Protein AF-A0A562XE82-F1 (afdb_monomer_lite)

pLDDT: mean 90.04, std 4.89, range [70.19, 95.75]

Foldseek 3Di:
DVVLVVVLVVLVVVLVVLVVQLVVLVVLLVVLVVVCVVCVVDDDPSVVVSVVSNVVSVVSNVVSVVVNVVSVVVSVVSVVVVVD

Radius of gyration: 18.72 Å; chains: 1; bounding box: 38×14×58 Å

Organism: Campylobacter hyointestinalis (NCBI:txid198)

Structure (mmCIF, N/CA/C/O backbone):
data_AF-A0A562XE82-F1
#
_entry.id   AF-A0A562XE82-F1
#
loop_
_atom_site.group_PDB
_atom_site.id
_atom_site.type_symbol
_atom_site.label_atom_id
_atom_site.label_alt_id
_atom_site.label_comp_id
_atom_site.label_asym_id
_atom_site.label_entity_id
_atom_site.label_seq_id
_atom_site.pdbx_PDB_ins_code
_atom_site.Cartn_x
_atom_site.Cartn_y
_atom_site.Cartn_z
_atom_site.occupancy
_atom_site.B_iso_or_equiv
_atom_site.auth_seq_id
_atom_site.auth_comp_id
_atom_site.auth_asym_id
_atom_site.auth_atom_id
_atom_site.pdbx_PDB_model_num
ATOM 1 N N . MET A 1 1 ? -12.348 -0.754 29.827 1.00 70.19 1 MET A N 1
ATOM 2 C CA . MET A 1 1 ? -12.302 0.482 29.013 1.00 70.19 1 MET A CA 1
ATOM 3 C C . MET A 1 1 ? -10.891 0.928 28.630 1.00 70.19 1 MET A C 1
ATOM 5 O O . MET A 1 1 ? -10.631 1.060 27.444 1.00 70.19 1 MET A O 1
ATOM 9 N N . GLU A 1 2 ? -9.958 1.127 29.567 1.00 81.56 2 GLU A N 1
ATOM 10 C CA . GLU A 1 2 ? -8.617 1.675 29.255 1.00 81.56 2 GLU A CA 1
ATOM 11 C C . GLU A 1 2 ? -7.778 0.776 28.320 1.00 81.56 2 GLU A C 1
ATOM 13 O O . GLU A 1 2 ? -7.191 1.249 27.349 1.00 81.56 2 GLU A O 1
ATOM 18 N N . LYS A 1 3 ? -7.841 -0.550 28.515 1.00 85.75 3 LYS A N 1
ATOM 19 C CA . LYS A 1 3 ? -7.213 -1.540 27.618 1.00 85.75 3 LYS A CA 1
ATOM 20 C C . LYS A 1 3 ? -7.757 -1.504 26.180 1.00 85.75 3 LYS A C 1
ATOM 22 O O . LYS A 1 3 ? -6.996 -1.716 25.242 1.00 85.75 3 LYS A O 1
ATOM 27 N N . ILE A 1 4 ? -9.056 -1.238 26.005 1.00 85.06 4 ILE A N 1
ATOM 28 C CA . ILE A 1 4 ? -9.699 -1.167 24.679 1.00 85.06 4 ILE A CA 1
ATOM 29 C C . ILE A 1 4 ? -9.246 0.104 23.958 1.00 85.06 4 ILE A C 1
ATOM 31 O O . ILE A 1 4 ? -8.819 0.027 22.808 1.00 85.06 4 ILE A O 1
ATOM 35 N N . LYS A 1 5 ? -9.225 1.247 24.659 1.00 85.81 5 LYS A N 1
ATOM 36 C CA . LYS A 1 5 ? -8.697 2.512 24.120 1.00 85.81 5 LYS A CA 1
ATOM 37 C C . LYS A 1 5 ? -7.244 2.377 23.659 1.00 85.81 5 LYS A C 1
ATOM 39 O O . LYS A 1 5 ? -6.925 2.770 22.542 1.00 85.81 5 LYS A O 1
ATOM 44 N N . PHE A 1 6 ? -6.391 1.742 24.464 1.00 90.56 6 PHE A N 1
ATOM 45 C CA . PHE A 1 6 ? -4.998 1.487 24.086 1.00 90.56 6 PHE A CA 1
ATOM 46 C C . PHE A 1 6 ? -4.872 0.578 22.850 1.00 90.56 6 PHE A C 1
ATOM 48 O O . PHE A 1 6 ? -4.037 0.816 21.976 1.00 90.56 6 PHE A O 1
ATOM 55 N N . LYS A 1 7 ? -5.726 -0.449 22.732 1.00 89.75 7 LYS A N 1
ATOM 56 C CA . LYS A 1 7 ? -5.750 -1.334 21.558 1.00 89.75 7 LYS A CA 1
ATOM 57 C C . LYS A 1 7 ? -6.173 -0.583 20.289 1.00 89.75 7 LYS A C 1
ATOM 59 O O . LYS A 1 7 ? -5.542 -0.771 19.251 1.00 89.75 7 LYS A O 1
ATOM 64 N N . ILE A 1 8 ? -7.179 0.288 20.378 1.00 89.69 8 ILE A N 1
ATOM 65 C CA . ILE A 1 8 ? -7.605 1.156 19.269 1.00 89.69 8 ILE A CA 1
ATOM 66 C C . ILE A 1 8 ? -6.462 2.091 18.855 1.00 89.69 8 ILE A C 1
ATOM 68 O O . ILE A 1 8 ? -6.142 2.166 17.673 1.00 89.69 8 ILE A O 1
ATOM 72 N N . GLU A 1 9 ? -5.782 2.736 19.806 1.00 91.19 9 GLU A N 1
ATOM 73 C CA . GLU A 1 9 ? -4.651 3.626 19.505 1.00 91.19 9 GLU A CA 1
ATOM 74 C C . GLU A 1 9 ? -3.513 2.890 18.772 1.00 91.19 9 GLU A C 1
ATOM 76 O O . GLU A 1 9 ? -2.974 3.382 17.776 1.00 91.19 9 GLU A O 1
ATOM 81 N N . LEU A 1 10 ? -3.182 1.671 19.208 1.00 92.12 10 LEU A N 1
ATOM 82 C CA . LEU A 1 10 ? -2.201 0.817 18.531 1.00 92.12 10 LEU A CA 1
ATOM 83 C C . LEU A 1 10 ? -2.618 0.458 17.098 1.00 92.12 10 LEU A C 1
ATOM 85 O O . LEU A 1 10 ? -1.779 0.475 16.192 1.00 92.12 10 LEU A O 1
ATOM 89 N N . LEU A 1 11 ? -3.890 0.125 16.876 1.00 91.38 11 LEU A N 1
ATOM 90 C CA . LEU A 1 11 ? -4.418 -0.184 15.544 1.00 91.38 11 LEU A CA 1
ATOM 91 C C . LEU A 1 11 ? -4.417 1.058 14.638 1.00 91.38 11 LEU A C 1
ATOM 93 O O . LEU A 1 11 ? -4.029 0.956 13.473 1.00 91.38 11 LEU A O 1
ATOM 97 N N . SER A 1 12 ? -4.725 2.237 15.178 1.00 89.31 12 SER A N 1
ATOM 98 C CA . SER A 1 12 ? -4.631 3.515 14.462 1.00 89.31 12 SER A CA 1
ATOM 99 C C . SER A 1 12 ? -3.198 3.834 14.024 1.00 89.31 12 SER A C 1
ATOM 101 O O . SER A 1 12 ? -2.976 4.191 12.866 1.00 89.31 12 SER A O 1
ATOM 103 N N . LYS A 1 13 ? -2.191 3.596 14.875 1.00 92.25 13 LYS A N 1
ATOM 104 C CA . LYS A 1 13 ? -0.774 3.722 14.469 1.00 92.25 13 LYS A CA 1
ATOM 105 C C . LYS A 1 13 ? -0.400 2.738 13.357 1.00 92.25 13 LYS A C 1
ATOM 107 O O . LYS A 1 13 ? 0.335 3.081 12.432 1.00 92.25 13 LYS A O 1
ATOM 112 N N . ARG A 1 14 ? -0.924 1.507 13.394 1.00 89.69 14 ARG A N 1
ATOM 113 C CA . ARG A 1 14 ? -0.719 0.530 12.306 1.00 89.69 14 ARG A CA 1
ATOM 114 C C . ARG A 1 14 ? -1.363 0.983 10.995 1.00 89.69 14 ARG A C 1
ATOM 116 O O . ARG A 1 14 ? -0.785 0.733 9.937 1.00 89.69 14 ARG A O 1
ATOM 123 N N . ILE A 1 15 ? -2.508 1.663 11.058 1.00 90.19 15 ILE A N 1
ATOM 124 C CA . ILE A 1 15 ? -3.146 2.291 9.897 1.00 90.19 15 ILE A CA 1
ATOM 125 C C . ILE A 1 15 ? -2.233 3.347 9.275 1.00 90.19 15 ILE A C 1
ATOM 127 O O . ILE A 1 15 ? -2.059 3.336 8.057 1.00 90.19 15 ILE A O 1
ATOM 131 N N . GLU A 1 16 ? -1.632 4.235 10.067 1.00 90.00 16 GLU A N 1
ATOM 132 C CA . GLU A 1 16 ? -0.716 5.252 9.534 1.00 90.00 16 GLU A CA 1
ATOM 133 C C . GLU A 1 16 ? 0.462 4.613 8.794 1.00 90.00 16 GLU A C 1
ATOM 135 O O . GLU A 1 16 ? 0.765 4.991 7.663 1.00 90.00 16 GLU A O 1
ATOM 140 N N . ILE A 1 17 ? 1.059 3.565 9.368 1.00 90.00 17 ILE A N 1
ATOM 141 C CA . ILE A 1 17 ? 2.136 2.811 8.712 1.00 90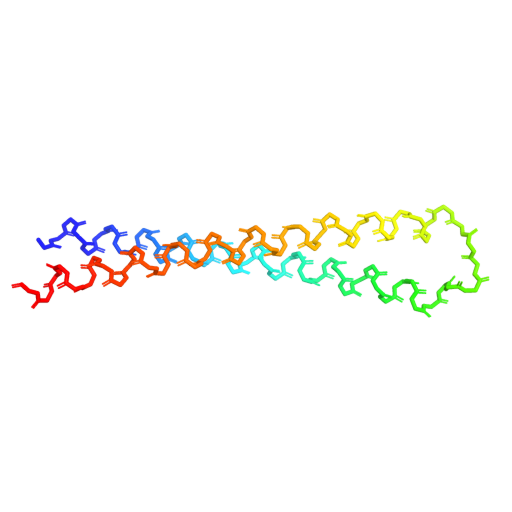.00 17 ILE A CA 1
ATOM 142 C C . ILE A 1 17 ? 1.648 2.182 7.398 1.00 90.00 17 ILE A C 1
ATOM 144 O O . ILE A 1 17 ? 2.363 2.219 6.394 1.00 90.00 17 ILE A O 1
ATOM 148 N N . ALA A 1 18 ? 0.446 1.602 7.381 1.00 88.75 18 ALA A N 1
ATOM 149 C CA . ALA A 1 18 ? -0.136 1.016 6.174 1.00 88.75 18 ALA A CA 1
ATOM 150 C C . ALA A 1 18 ? -0.395 2.074 5.086 1.00 88.75 18 ALA A C 1
ATOM 152 O O . ALA A 1 18 ? -0.096 1.821 3.920 1.00 88.75 18 ALA A O 1
ATOM 153 N N . LYS A 1 19 ? -0.869 3.273 5.457 1.00 89.88 19 LYS A N 1
ATOM 154 C CA . LYS A 1 19 ? -1.041 4.408 4.533 1.00 89.88 19 LYS A CA 1
ATOM 155 C C . LYS A 1 19 ? 0.292 4.855 3.938 1.00 89.88 19 LYS A C 1
ATOM 157 O O . LYS A 1 19 ? 0.387 5.007 2.723 1.00 89.88 19 LYS A O 1
ATOM 162 N N . SER A 1 20 ? 1.330 5.000 4.759 1.00 92.56 20 SER A N 1
ATOM 163 C CA . SER A 1 20 ? 2.670 5.364 4.281 1.00 92.56 20 SER A CA 1
ATOM 164 C C . SER A 1 20 ? 3.224 4.332 3.300 1.00 92.56 20 SER A C 1
ATOM 166 O O . SER A 1 20 ? 3.751 4.692 2.251 1.00 92.56 20 SER A O 1
ATOM 168 N N . LYS A 1 21 ? 3.048 3.035 3.583 1.00 91.81 21 LYS A N 1
ATOM 169 C CA . LYS A 1 21 ? 3.434 1.965 2.650 1.00 91.81 21 LYS A CA 1
ATOM 170 C C . LYS A 1 21 ? 2.648 2.034 1.347 1.00 91.81 21 LYS A C 1
ATOM 172 O O . LYS A 1 21 ? 3.243 1.911 0.282 1.00 91.81 21 LYS A O 1
ATOM 177 N N . LEU A 1 22 ? 1.339 2.259 1.423 1.00 93.50 22 LEU A N 1
ATOM 178 C CA . LEU A 1 22 ? 0.487 2.405 0.249 1.00 93.50 22 LEU A CA 1
ATOM 179 C C . LEU A 1 22 ? 0.951 3.562 -0.645 1.00 93.50 22 LEU A C 1
ATOM 181 O O . LEU A 1 22 ? 1.044 3.382 -1.853 1.00 93.50 22 LEU A O 1
ATOM 185 N N . LEU A 1 23 ? 1.315 4.707 -0.060 1.00 94.00 23 LEU A N 1
ATOM 186 C CA . LEU A 1 23 ? 1.871 5.840 -0.806 1.00 94.00 23 LEU A CA 1
ATOM 187 C C . LEU A 1 23 ? 3.167 5.472 -1.536 1.00 94.00 23 LEU A C 1
ATOM 189 O O . LEU A 1 23 ? 3.301 5.788 -2.714 1.00 94.00 23 LEU A O 1
ATOM 193 N N . ILE A 1 24 ? 4.089 4.769 -0.870 1.00 94.56 24 ILE A N 1
ATOM 194 C CA . ILE A 1 24 ? 5.351 4.320 -1.481 1.00 94.56 24 ILE A CA 1
ATOM 195 C C . ILE A 1 24 ? 5.078 3.400 -2.675 1.00 94.56 24 ILE A C 1
ATOM 197 O O . ILE A 1 24 ? 5.641 3.600 -3.750 1.00 94.56 24 ILE A O 1
ATOM 201 N N . PHE A 1 25 ? 4.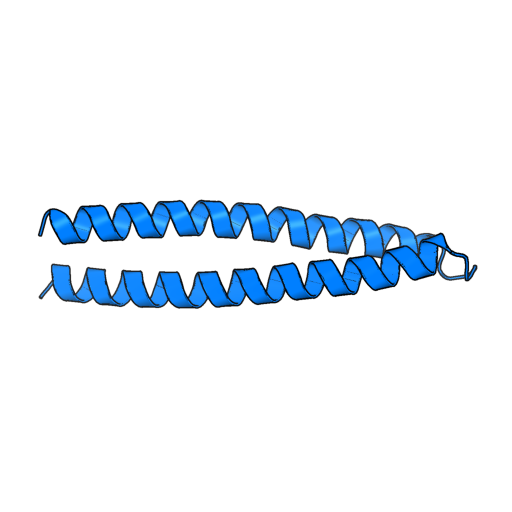193 2.414 -2.509 1.00 94.38 25 PHE A N 1
ATOM 202 C CA . PHE A 1 25 ? 3.853 1.487 -3.587 1.00 94.38 25 PHE A CA 1
ATOM 203 C C . PHE A 1 25 ? 3.163 2.196 -4.759 1.00 94.38 25 PHE A C 1
ATOM 205 O O . PHE A 1 25 ? 3.551 1.989 -5.906 1.00 94.38 25 PHE A O 1
ATOM 212 N N . SER A 1 26 ? 2.211 3.091 -4.487 1.00 93.62 26 SER A N 1
ATOM 213 C CA . SER A 1 26 ? 1.545 3.892 -5.521 1.00 93.62 26 SER A CA 1
ATOM 214 C C . SER A 1 26 ? 2.519 4.803 -6.273 1.00 93.62 26 SER A C 1
ATOM 216 O O . SER A 1 26 ? 2.446 4.898 -7.497 1.00 93.62 26 SER A O 1
ATOM 218 N N . ALA A 1 27 ? 3.466 5.432 -5.571 1.00 95.00 27 ALA A N 1
ATOM 219 C CA . ALA A 1 27 ? 4.517 6.235 -6.193 1.00 95.00 27 ALA A CA 1
ATOM 220 C C . ALA A 1 27 ? 5.437 5.379 -7.080 1.00 95.00 27 ALA A C 1
ATOM 222 O O . ALA A 1 27 ? 5.796 5.797 -8.179 1.00 95.00 27 ALA A O 1
ATOM 223 N N . GLY A 1 28 ? 5.761 4.158 -6.642 1.00 93.75 28 GLY A N 1
ATOM 224 C CA . GLY A 1 28 ? 6.510 3.187 -7.437 1.00 93.75 28 GLY A CA 1
ATOM 225 C C . GLY A 1 28 ? 5.804 2.818 -8.746 1.00 93.75 28 GLY A C 1
ATOM 226 O O . GLY A 1 28 ? 6.439 2.824 -9.802 1.00 93.75 28 GLY A O 1
ATOM 227 N N . ILE A 1 29 ? 4.489 2.561 -8.699 1.00 95.38 29 ILE A N 1
ATOM 228 C CA . ILE A 1 29 ? 3.673 2.311 -9.902 1.00 95.38 29 ILE A CA 1
ATOM 229 C C . ILE A 1 29 ? 3.718 3.523 -10.830 1.00 95.38 29 ILE A C 1
ATOM 231 O O . ILE A 1 29 ? 4.014 3.365 -12.010 1.00 95.38 29 ILE A O 1
ATOM 235 N N . ALA A 1 30 ? 3.461 4.724 -10.305 1.00 94.25 30 ALA A N 1
ATOM 236 C CA . ALA A 1 30 ? 3.449 5.951 -11.098 1.00 94.25 30 ALA A CA 1
ATOM 237 C C . ALA A 1 30 ? 4.801 6.212 -11.782 1.00 94.25 30 ALA A C 1
ATOM 239 O O . ALA A 1 30 ? 4.830 6.544 -12.965 1.00 94.25 30 ALA A O 1
ATOM 240 N N . GLY A 1 31 ? 5.916 6.007 -11.074 1.00 94.00 31 GLY A N 1
ATOM 241 C CA . GLY A 1 31 ? 7.262 6.165 -11.630 1.00 94.00 31 GLY A CA 1
ATOM 242 C C . GLY A 1 31 ? 7.569 5.160 -12.743 1.00 94.00 31 GLY A C 1
ATOM 243 O O . GLY A 1 31 ? 8.049 5.545 -13.808 1.00 94.00 31 GLY A O 1
ATOM 244 N N . CYS A 1 32 ? 7.242 3.881 -12.537 1.00 93.38 32 CYS A N 1
ATOM 245 C CA . CYS A 1 32 ? 7.445 2.856 -13.563 1.00 93.38 32 CYS A CA 1
ATOM 246 C C . CYS A 1 32 ? 6.521 3.065 -14.770 1.00 93.38 32 CYS A C 1
ATOM 248 O O . CYS A 1 32 ? 6.939 2.868 -15.908 1.00 93.38 32 CYS A O 1
ATOM 250 N N . TRP A 1 33 ? 5.281 3.495 -14.534 1.00 92.94 33 TRP A N 1
ATOM 251 C CA . TRP A 1 33 ? 4.332 3.823 -15.594 1.00 92.94 33 TRP A CA 1
ATOM 252 C C . TRP A 1 33 ? 4.803 5.017 -16.424 1.00 92.94 33 TRP A C 1
ATOM 254 O O . TRP A 1 33 ? 4.779 4.953 -17.651 1.00 92.94 33 TRP A O 1
ATOM 264 N N . ALA A 1 34 ? 5.289 6.075 -15.768 1.00 92.19 34 ALA A N 1
ATOM 265 C CA . ALA A 1 34 ? 5.868 7.226 -16.445 1.00 92.19 34 ALA A CA 1
ATOM 266 C C . ALA A 1 34 ? 7.029 6.793 -17.346 1.00 92.19 34 ALA A C 1
ATOM 268 O O . ALA A 1 34 ? 7.014 7.113 -18.530 1.00 92.19 34 ALA A O 1
ATOM 269 N N . PHE A 1 35 ? 7.964 5.986 -16.831 1.00 91.12 35 PHE A N 1
ATOM 270 C CA . PHE A 1 35 ? 9.074 5.454 -17.624 1.00 91.12 35 PHE A CA 1
ATOM 271 C C . PHE A 1 35 ? 8.601 4.660 -18.849 1.00 91.12 35 PHE A C 1
ATOM 273 O O . PHE A 1 35 ? 9.099 4.885 -19.953 1.00 91.12 35 PHE A O 1
ATOM 280 N N . LEU A 1 36 ? 7.626 3.761 -18.679 1.00 90.00 36 LEU A N 1
ATOM 281 C CA . LEU A 1 36 ? 7.058 2.996 -19.790 1.00 90.00 36 LEU A CA 1
ATOM 282 C C . LEU A 1 36 ? 6.428 3.906 -20.838 1.00 90.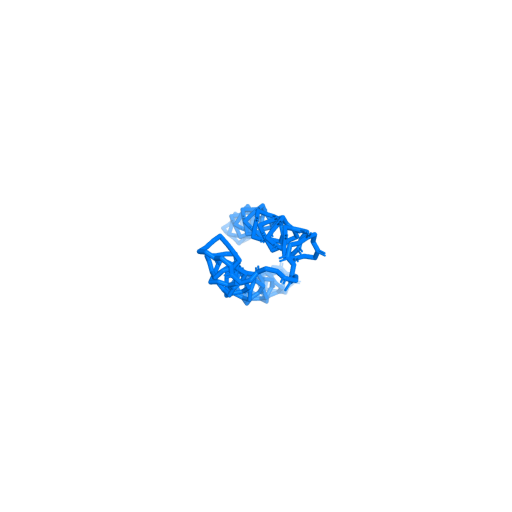00 36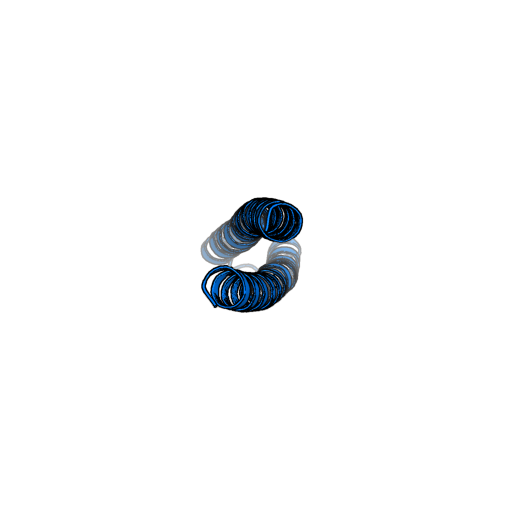 LEU A C 1
ATOM 284 O O . LEU A 1 36 ? 6.687 3.734 -22.024 1.00 90.00 36 LEU A O 1
ATOM 288 N N . SER A 1 37 ? 5.646 4.898 -20.415 1.00 86.38 37 SER A N 1
ATOM 289 C CA . SER A 1 37 ? 4.952 5.801 -21.334 1.00 86.38 37 SER A CA 1
ATOM 290 C C . SER A 1 37 ? 5.899 6.622 -22.216 1.00 86.38 37 SER A C 1
ATOM 292 O O . SER A 1 37 ? 5.535 6.953 -23.339 1.00 86.38 37 SER A O 1
ATOM 294 N N . THR A 1 38 ? 7.126 6.899 -21.760 1.00 87.56 38 THR A N 1
ATOM 295 C CA . THR A 1 38 ? 8.146 7.600 -22.557 1.00 87.56 38 THR A CA 1
ATOM 296 C C . THR A 1 38 ? 8.999 6.678 -23.425 1.00 87.56 38 THR A C 1
ATOM 298 O O . THR A 1 38 ? 9.654 7.165 -24.341 1.00 87.56 38 THR A O 1
ATOM 301 N N . ASN A 1 39 ? 9.029 5.371 -23.144 1.00 85.94 39 ASN A N 1
ATOM 302 C CA . ASN A 1 39 ? 9.962 4.428 -23.775 1.00 85.94 39 ASN A CA 1
ATOM 303 C C . ASN A 1 39 ? 9.275 3.232 -24.463 1.00 85.94 39 ASN A C 1
ATOM 305 O O . ASN A 1 39 ? 9.964 2.341 -24.946 1.00 85.94 39 ASN A O 1
ATOM 309 N N . TYR A 1 40 ? 7.939 3.207 -24.550 1.00 75.88 40 TYR A N 1
ATOM 310 C CA . TYR A 1 40 ? 7.159 2.049 -25.021 1.00 75.88 40 TYR A CA 1
ATOM 311 C C . TYR A 1 40 ? 7.486 1.583 -26.452 1.00 75.88 40 TYR A C 1
ATOM 313 O O . TYR A 1 40 ? 7.260 0.423 -26.784 1.00 75.88 40 TYR A O 1
ATOM 321 N N . GLU A 1 41 ? 8.027 2.463 -27.298 1.00 80.81 41 GLU A N 1
ATOM 322 C CA . GLU A 1 41 ? 8.409 2.149 -28.683 1.00 80.81 41 GLU A CA 1
ATOM 323 C C . GLU A 1 41 ? 9.700 1.320 -28.779 1.00 80.81 41 GLU A C 1
ATOM 325 O O . GLU A 1 41 ? 10.022 0.785 -29.841 1.00 80.81 41 GLU A O 1
ATOM 330 N N . LYS A 1 42 ? 10.449 1.189 -27.677 1.00 80.06 42 LYS A N 1
ATOM 331 C CA . LYS A 1 42 ? 11.675 0.394 -27.589 1.00 80.06 42 LYS A CA 1
ATOM 332 C C . LYS A 1 42 ? 11.503 -0.667 -26.512 1.00 80.06 42 LYS A C 1
ATOM 334 O O . LYS A 1 42 ? 11.415 -0.353 -25.333 1.00 80.06 42 LYS A O 1
ATOM 339 N N . ILE A 1 43 ? 11.496 -1.939 -26.903 1.00 76.56 43 ILE A N 1
ATOM 340 C CA . ILE A 1 43 ? 11.541 -3.034 -25.929 1.00 76.56 43 ILE A CA 1
ATOM 341 C C . ILE A 1 43 ? 13.003 -3.245 -25.540 1.00 76.56 43 ILE A C 1
ATOM 343 O O . ILE A 1 43 ? 13.755 -3.910 -26.252 1.00 76.56 43 ILE A O 1
ATOM 347 N N . ASP A 1 44 ? 13.403 -2.655 -24.418 1.00 85.19 44 ASP A N 1
ATOM 348 C CA . ASP A 1 44 ? 14.703 -2.876 -23.793 1.00 85.19 44 ASP A CA 1
ATOM 349 C C . ASP A 1 44 ? 14.564 -3.522 -22.402 1.00 85.19 44 ASP A C 1
ATOM 351 O O . ASP A 1 44 ? 13.466 -3.740 -21.877 1.00 85.19 44 ASP A O 1
ATOM 355 N N . LEU A 1 45 ? 15.704 -3.874 -21.801 1.00 86.56 45 LEU A N 1
ATOM 356 C CA . LEU A 1 45 ? 15.748 -4.500 -20.478 1.00 86.56 45 LEU A CA 1
ATOM 357 C C . LEU A 1 45 ? 15.046 -3.641 -19.411 1.00 86.56 45 LEU A C 1
ATOM 359 O O . LEU A 1 45 ? 14.419 -4.189 -18.506 1.00 86.56 45 LEU A O 1
ATOM 363 N N . LEU A 1 46 ? 15.130 -2.313 -19.517 1.00 87.62 46 LEU A N 1
ATOM 364 C CA . LEU A 1 46 ? 14.550 -1.389 -18.545 1.00 87.62 46 LEU A CA 1
ATOM 365 C C . LEU A 1 46 ? 13.022 -1.394 -18.621 1.00 87.62 46 LEU A C 1
ATOM 367 O O . LEU A 1 46 ? 12.378 -1.457 -17.578 1.00 87.62 46 LEU A O 1
ATOM 371 N N . VAL A 1 47 ? 12.439 -1.424 -19.821 1.00 88.38 47 VAL A N 1
ATOM 372 C CA . VAL A 1 47 ? 10.986 -1.570 -20.026 1.00 88.38 47 VAL A CA 1
ATOM 373 C C . VAL A 1 47 ? 10.468 -2.865 -19.394 1.00 88.38 47 VAL A C 1
ATOM 375 O O . VAL A 1 47 ? 9.468 -2.848 -18.673 1.00 88.38 47 VAL A O 1
ATOM 378 N N . ILE A 1 48 ? 11.180 -3.980 -19.580 1.00 89.81 48 ILE A N 1
ATOM 379 C CA . ILE A 1 48 ? 10.818 -5.269 -18.965 1.00 89.81 48 ILE A CA 1
ATOM 380 C C . ILE A 1 48 ? 10.897 -5.187 -17.434 1.00 89.81 48 ILE A C 1
ATOM 382 O O . ILE A 1 48 ? 9.968 -5.608 -16.741 1.00 89.81 48 ILE A O 1
ATOM 386 N N . VAL A 1 49 ? 11.972 -4.610 -16.889 1.00 91.56 49 VAL A N 1
ATOM 387 C CA . VAL A 1 49 ? 12.129 -4.415 -15.439 1.00 91.56 49 VAL A CA 1
ATOM 388 C C . VAL A 1 49 ? 11.023 -3.515 -14.881 1.00 91.56 49 VAL A C 1
ATOM 390 O O . VAL A 1 49 ? 10.449 -3.839 -13.843 1.00 91.56 49 VAL A O 1
ATOM 393 N N . SER A 1 50 ? 10.656 -2.433 -15.570 1.00 92.12 50 SER A N 1
ATOM 394 C CA . SER A 1 50 ? 9.562 -1.550 -15.154 1.00 92.12 50 SER A CA 1
ATOM 395 C C . SER A 1 50 ? 8.212 -2.263 -15.122 1.00 92.12 50 SER A C 1
ATOM 397 O O . SER A 1 50 ? 7.459 -2.063 -14.172 1.00 92.12 50 SER A O 1
ATOM 399 N N . LEU A 1 51 ? 7.908 -3.137 -16.087 1.00 92.00 51 LEU A N 1
ATOM 400 C CA . LEU A 1 51 ? 6.682 -3.949 -16.062 1.00 92.00 51 LEU A CA 1
ATOM 401 C C . LEU A 1 51 ? 6.644 -4.898 -14.855 1.00 92.00 51 LEU A C 1
ATOM 403 O O . LEU A 1 51 ? 5.621 -4.992 -14.173 1.00 92.00 51 LEU A O 1
ATOM 407 N N . ILE A 1 52 ? 7.766 -5.557 -14.548 1.00 94.50 52 ILE A N 1
ATOM 408 C CA . ILE A 1 52 ? 7.891 -6.422 -13.364 1.00 94.50 52 ILE A CA 1
ATOM 409 C C . ILE A 1 52 ? 7.688 -5.604 -12.082 1.00 94.50 52 ILE A C 1
ATOM 411 O O . ILE A 1 52 ? 6.951 -6.021 -11.186 1.00 94.50 52 ILE A O 1
ATOM 415 N N . LEU A 1 53 ? 8.299 -4.421 -11.995 1.00 95.06 53 LEU A N 1
ATOM 416 C CA . LEU A 1 53 ? 8.157 -3.538 -10.840 1.00 95.06 53 LEU A CA 1
ATOM 417 C C . LEU A 1 53 ? 6.722 -3.037 -10.665 1.00 95.06 53 LEU A C 1
ATOM 419 O O . LEU A 1 53 ? 6.236 -3.029 -9.536 1.00 95.06 53 LEU A O 1
ATOM 423 N N . ILE A 1 54 ? 6.008 -2.696 -11.743 1.00 94.81 54 ILE A N 1
ATOM 424 C CA . ILE A 1 54 ? 4.578 -2.343 -11.672 1.00 94.81 54 ILE A CA 1
ATOM 425 C C . ILE A 1 54 ? 3.772 -3.484 -11.070 1.00 94.81 54 ILE A C 1
ATOM 427 O O . ILE A 1 54 ? 2.933 -3.241 -10.205 1.00 94.81 54 ILE A O 1
ATOM 431 N N . PHE A 1 55 ? 4.035 -4.723 -11.483 1.00 94.94 55 PHE A N 1
ATOM 432 C CA . PHE A 1 55 ? 3.340 -5.879 -10.929 1.00 94.94 55 PHE A CA 1
ATOM 433 C C . PHE A 1 55 ? 3.626 -6.053 -9.429 1.00 94.94 55 PHE A C 1
ATOM 435 O O . PHE A 1 55 ? 2.696 -6.182 -8.632 1.00 94.94 55 PHE A O 1
ATOM 442 N N . ILE A 1 56 ? 4.897 -5.977 -9.019 1.00 95.31 56 ILE A N 1
ATOM 443 C CA . ILE A 1 56 ? 5.306 -6.080 -7.608 1.00 95.31 56 ILE A CA 1
ATOM 444 C C . ILE A 1 56 ? 4.680 -4.961 -6.769 1.00 95.31 56 ILE A C 1
ATOM 446 O O . ILE A 1 56 ? 4.127 -5.217 -5.697 1.00 95.31 56 ILE A O 1
ATOM 450 N N . PHE A 1 57 ? 4.741 -3.719 -7.246 1.00 95.75 57 PHE A N 1
ATOM 451 C CA . PHE A 1 57 ? 4.149 -2.587 -6.547 1.00 95.75 57 PHE A CA 1
ATOM 452 C C . PHE A 1 57 ? 2.621 -2.674 -6.511 1.00 95.75 57 PHE A C 1
ATOM 454 O O . PHE A 1 57 ? 2.035 -2.381 -5.471 1.00 95.75 57 PHE A O 1
ATOM 461 N N . GLY A 1 58 ? 1.982 -3.152 -7.581 1.00 93.75 58 GLY A N 1
ATOM 462 C CA . GLY A 1 58 ? 0.548 -3.442 -7.635 1.00 93.75 58 GLY A CA 1
ATOM 463 C C . GLY A 1 58 ? 0.120 -4.436 -6.557 1.00 93.75 58 GLY A C 1
ATOM 464 O O . GLY A 1 58 ? -0.784 -4.139 -5.777 1.00 93.75 58 GLY A O 1
ATOM 465 N N . LEU A 1 59 ? 0.834 -5.560 -6.423 1.00 94.75 59 LEU A N 1
ATOM 466 C CA . LEU A 1 59 ? 0.623 -6.509 -5.323 1.00 94.75 59 LEU A CA 1
ATOM 467 C C . LEU A 1 59 ? 0.814 -5.842 -3.954 1.00 94.75 59 LEU A C 1
ATOM 469 O O . LEU A 1 59 ? 0.011 -6.050 -3.042 1.00 94.75 59 LEU A O 1
ATOM 473 N N . GLY A 1 60 ? 1.839 -4.998 -3.820 1.00 92.12 60 GLY A N 1
ATOM 474 C CA . GLY A 1 60 ? 2.079 -4.191 -2.625 1.00 92.12 60 GLY A CA 1
ATOM 475 C C . GLY A 1 60 ? 0.883 -3.310 -2.256 1.00 92.12 60 GLY A C 1
ATOM 476 O O . GLY A 1 60 ? 0.454 -3.320 -1.098 1.00 92.12 60 GLY A O 1
ATOM 477 N N . VAL A 1 61 ? 0.293 -2.595 -3.218 1.00 94.38 61 VAL A N 1
ATOM 478 C CA . VAL A 1 61 ? -0.921 -1.787 -3.006 1.00 94.38 61 VAL A CA 1
ATOM 479 C C . VAL A 1 61 ? -2.079 -2.673 -2.552 1.00 94.38 61 VAL A C 1
ATOM 481 O O . VAL A 1 61 ? -2.666 -2.406 -1.501 1.00 94.38 61 VAL A O 1
ATOM 484 N N . THR A 1 62 ? -2.373 -3.757 -3.275 1.00 93.50 62 THR A N 1
ATOM 485 C CA . THR A 1 62 ? -3.486 -4.667 -2.954 1.00 93.50 62 THR A CA 1
ATOM 486 C C . THR A 1 62 ? -3.367 -5.237 -1.541 1.00 93.50 62 THR A C 1
ATOM 488 O O . THR A 1 62 ? -4.324 -5.188 -0.768 1.00 93.50 62 THR A O 1
ATOM 491 N N . MET A 1 63 ? -2.184 -5.722 -1.155 1.00 92.88 63 MET A N 1
ATOM 492 C CA . MET A 1 63 ? -1.955 -6.281 0.180 1.00 92.88 63 MET A CA 1
ATOM 493 C C . MET A 1 63 ? -2.114 -5.236 1.291 1.00 92.88 63 MET A C 1
ATOM 495 O O . MET A 1 63 ? -2.630 -5.559 2.364 1.00 92.88 63 MET A O 1
ATOM 499 N N . ASN A 1 64 ? -1.681 -3.991 1.066 1.00 91.62 64 ASN A N 1
ATOM 500 C CA . ASN A 1 64 ? -1.833 -2.929 2.063 1.00 91.62 64 ASN A CA 1
ATOM 501 C C . ASN A 1 64 ? -3.287 -2.454 2.180 1.00 91.62 64 ASN A C 1
ATOM 503 O O . ASN A 1 64 ? -3.741 -2.242 3.303 1.00 91.62 64 ASN A O 1
ATOM 507 N N . LEU A 1 65 ? -4.040 -2.371 1.076 1.00 92.31 65 LEU A N 1
ATOM 508 C CA . LEU A 1 65 ? -5.483 -2.086 1.106 1.00 92.31 65 LEU A CA 1
ATOM 509 C C . LEU A 1 65 ? -6.255 -3.166 1.865 1.00 92.31 65 LEU A C 1
ATOM 5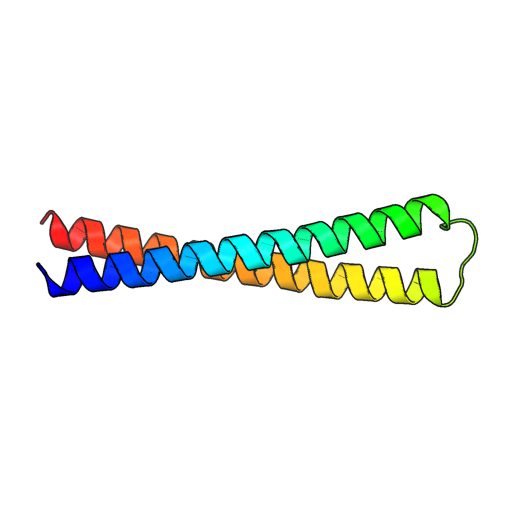11 O O . LEU A 1 65 ? -7.090 -2.853 2.712 1.00 92.31 65 LEU A O 1
ATOM 515 N N . PHE A 1 66 ? -5.935 -4.436 1.617 1.00 92.50 66 PHE A N 1
ATOM 516 C CA . PHE A 1 66 ? -6.572 -5.549 2.314 1.00 92.50 66 PHE A CA 1
ATOM 517 C C . PHE A 1 66 ? -6.303 -5.502 3.825 1.00 92.50 66 PHE A C 1
ATOM 519 O O . PHE A 1 66 ? -7.227 -5.583 4.633 1.00 92.50 66 PHE A O 1
ATOM 526 N N . ARG A 1 67 ? -5.043 -5.282 4.226 1.00 89.25 67 ARG A N 1
ATOM 527 C CA . ARG A 1 67 ? -4.679 -5.108 5.643 1.00 89.25 67 ARG A CA 1
ATOM 528 C C . ARG A 1 67 ? -5.369 -3.906 6.278 1.00 89.25 67 ARG A C 1
ATOM 530 O O . ARG A 1 67 ? -5.803 -3.996 7.420 1.00 89.25 67 ARG A O 1
ATOM 537 N N . PHE A 1 68 ? -5.473 -2.799 5.552 1.00 90.00 68 PHE A N 1
ATOM 538 C CA . PHE A 1 68 ? -6.161 -1.601 6.018 1.00 90.00 68 PHE A CA 1
ATOM 539 C C . PHE A 1 68 ? -7.647 -1.873 6.286 1.00 90.00 68 PHE A C 1
ATOM 541 O O . PHE A 1 68 ? -8.140 -1.500 7.348 1.00 90.00 68 PHE A O 1
ATOM 548 N N . SER A 1 69 ? -8.328 -2.592 5.386 1.00 91.56 69 SER A N 1
ATOM 549 C CA . SER A 1 69 ? -9.724 -3.010 5.577 1.00 91.56 69 SER A CA 1
ATOM 550 C C . SER A 1 69 ? -9.901 -3.834 6.852 1.00 91.56 69 SER A C 1
ATOM 552 O O . SER A 1 69 ? -10.765 -3.522 7.665 1.00 91.56 69 SER A O 1
ATOM 554 N N . ILE A 1 70 ? -9.039 -4.835 7.068 1.00 92.50 70 ILE A N 1
ATOM 555 C CA . ILE A 1 70 ? -9.091 -5.691 8.265 1.00 92.50 70 ILE A CA 1
ATOM 556 C C . ILE A 1 70 ? -8.934 -4.864 9.544 1.00 92.50 70 ILE A C 1
ATOM 558 O O . ILE A 1 70 ? -9.687 -5.050 10.498 1.00 92.50 70 ILE A O 1
ATOM 562 N N . ILE A 1 71 ? -7.961 -3.948 9.572 1.00 90.69 71 ILE A N 1
ATOM 563 C CA . ILE A 1 71 ? -7.698 -3.134 10.763 1.00 90.69 71 ILE A CA 1
ATOM 564 C C . ILE A 1 71 ? -8.873 -2.190 11.045 1.00 90.69 71 ILE A C 1
ATOM 566 O O . ILE A 1 71 ? -9.254 -2.034 12.203 1.00 90.69 71 ILE A O 1
ATOM 570 N N . ILE A 1 72 ? -9.477 -1.592 10.013 1.00 91.31 72 ILE A N 1
ATOM 571 C CA . ILE A 1 72 ? -10.663 -0.741 10.180 1.00 91.31 72 ILE A CA 1
ATOM 572 C C . ILE A 1 72 ? -11.834 -1.528 10.762 1.00 91.31 72 ILE A C 1
ATOM 574 O O . ILE A 1 72 ? -12.498 -1.036 11.674 1.00 91.31 72 ILE A O 1
ATOM 578 N N . ASP A 1 73 ? -12.087 -2.734 10.263 1.00 93.19 73 ASP A N 1
ATOM 579 C CA . ASP A 1 73 ? -13.177 -3.561 10.777 1.00 93.19 73 ASP A CA 1
ATOM 580 C C . ASP A 1 73 ? -12.936 -3.974 12.234 1.00 93.19 73 ASP A C 1
ATOM 582 O O . ASP A 1 73 ? -13.878 -4.005 13.028 1.00 93.19 73 ASP A O 1
ATOM 586 N N . GLU A 1 74 ? -11.685 -4.241 12.622 1.00 92.88 74 GLU A N 1
ATOM 587 C CA . GLU A 1 74 ? -11.335 -4.517 14.020 1.00 92.88 74 GLU A CA 1
ATOM 588 C C . GLU A 1 74 ? -11.532 -3.285 14.915 1.00 92.88 74 GLU A C 1
ATOM 590 O O . GLU A 1 74 ? -12.099 -3.410 16.000 1.00 92.88 74 GLU A O 1
ATOM 595 N N . ILE A 1 75 ? -11.140 -2.090 14.457 1.00 91.31 75 ILE A N 1
ATOM 596 C CA . ILE A 1 75 ? -11.373 -0.840 15.197 1.00 91.31 75 ILE A CA 1
ATOM 597 C C . ILE A 1 75 ? -12.870 -0.603 15.395 1.00 91.31 75 ILE A C 1
ATOM 599 O O . ILE A 1 75 ? -13.291 -0.376 16.524 1.00 91.31 75 ILE A O 1
ATOM 603 N N . LYS A 1 76 ? -13.687 -0.728 14.342 1.00 91.62 76 LYS A N 1
ATOM 604 C CA . LYS A 1 76 ? -15.145 -0.535 14.438 1.00 91.62 76 LYS A CA 1
ATOM 605 C C . LYS A 1 76 ? -15.795 -1.482 15.445 1.00 91.62 76 LYS A C 1
ATOM 607 O O . LYS A 1 76 ? -16.699 -1.078 16.172 1.00 91.62 76 LYS A O 1
ATOM 612 N N . LYS A 1 77 ? -15.347 -2.742 15.498 1.00 92.81 77 LYS A N 1
ATOM 613 C CA . LYS A 1 77 ? -15.825 -3.712 16.497 1.00 92.81 77 LYS A CA 1
ATOM 614 C C . LYS A 1 77 ? -15.458 -3.279 17.915 1.00 92.81 77 LYS A C 1
ATOM 616 O O . LYS A 1 77 ? -16.328 -3.256 18.776 1.00 92.81 77 LYS A O 1
ATOM 621 N N . LEU A 1 78 ? -14.207 -2.876 18.133 1.00 90.62 78 LEU A N 1
ATOM 622 C CA . LEU A 1 78 ? -13.732 -2.411 19.440 1.00 90.62 78 LEU A CA 1
ATOM 623 C C . LEU A 1 78 ? -14.404 -1.105 19.888 1.00 90.62 78 LEU A C 1
ATOM 625 O O . LEU A 1 78 ? -14.651 -0.927 21.076 1.00 90.62 78 LEU A O 1
ATOM 629 N N . GLU A 1 79 ? -14.707 -0.194 18.964 1.00 89.06 79 GLU A N 1
ATOM 630 C CA . GLU A 1 79 ? -15.465 1.029 19.256 1.00 89.06 79 GLU A CA 1
ATOM 631 C C . GLU A 1 79 ? -16.908 0.717 19.653 1.00 89.06 79 GLU A C 1
ATOM 633 O O . GLU A 1 79 ? -17.436 1.340 20.572 1.00 89.06 79 GLU A O 1
ATOM 638 N N . LYS A 1 80 ? -17.537 -0.272 19.007 1.00 91.31 80 LYS A N 1
ATOM 639 C CA . LYS A 1 80 ? -18.873 -0.738 19.385 1.00 91.31 80 LYS A CA 1
ATOM 640 C C . LYS A 1 80 ? -18.874 -1.345 20.793 1.00 91.31 80 LYS A C 1
ATOM 642 O O . LYS A 1 80 ? -19.686 -0.934 21.608 1.00 91.31 80 LYS A O 1
ATOM 647 N N . GLU A 1 81 ? -17.917 -2.222 21.099 1.00 87.62 81 GLU A N 1
ATOM 648 C CA . GLU A 1 81 ? -17.735 -2.820 22.437 1.00 87.62 81 GLU A CA 1
ATOM 649 C C . GLU A 1 81 ? -17.389 -1.798 23.534 1.00 87.62 81 GLU A C 1
ATOM 651 O O . GLU A 1 81 ? -17.535 -2.088 24.716 1.00 87.62 81 GLU A O 1
ATOM 656 N N . LEU A 1 82 ? -16.861 -0.625 23.170 1.00 86.25 82 LEU A N 1
ATOM 657 C CA . LEU A 1 82 ? -16.559 0.443 24.124 1.00 86.25 82 LEU A CA 1
ATOM 658 C C . LEU A 1 82 ? -17.792 1.295 24.465 1.00 86.25 82 LEU A C 1
ATOM 660 O O . LEU A 1 82 ? -17.811 1.915 25.528 1.00 86.25 82 LEU A O 1
ATOM 664 N N . ASN A 1 83 ? -18.757 1.369 23.546 1.00 82.06 83 ASN A N 1
ATOM 665 C CA . ASN A 1 83 ? -19.962 2.193 23.660 1.00 82.06 83 ASN A CA 1
ATOM 666 C C . ASN A 1 83 ? -21.193 1.413 24.161 1.00 82.06 83 ASN A C 1
ATOM 668 O O . ASN A 1 83 ? -22.182 2.047 24.527 1.00 82.06 83 ASN A O 1
ATOM 672 N N . GLU A 1 84 ? -21.140 0.077 24.142 1.00 75.19 84 GLU A N 1
ATOM 673 C CA . GLU A 1 84 ? -22.083 -0.837 24.812 1.00 75.19 84 GLU A CA 1
ATOM 674 C C . GLU A 1 84 ? -21.656 -1.103 26.266 1.00 75.19 84 GLU A C 1
ATOM 676 O O . GLU A 1 84 ? -22.557 -1.152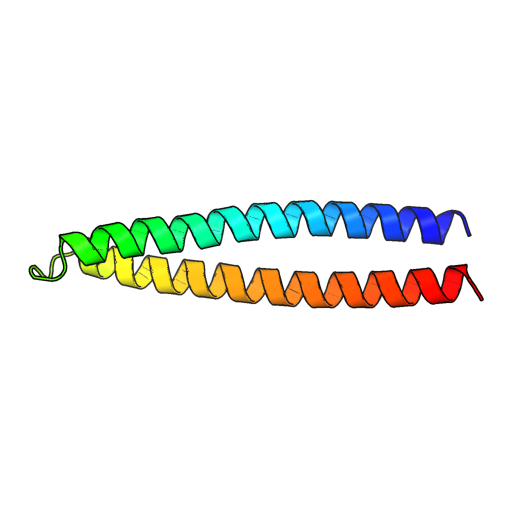 27.133 1.00 75.19 84 GLU A O 1
#

Secondary structure (DSSP, 8-state):
-HHHHHHHHHHHHHHHHHHHHHHHHHHHHHHHHHHHHHHTTS--HHHHHHHHHHHHHHHHHHHHHHHHHHHHHHHHHHHHHHH-

Sequence (84 aa):
MEKIKFKIELLSKRIEIAKSKLLIFSAGIAGCWAFLSTNYEKIDLLVIVSLILIFIFGLGVTMNLFRFSIIIDEIKKLEKELNE